Protein AF-A0A5N4AG51-F1 (afdb_monomer_lite)

Foldseek 3Di:
DKDFDPPVVVDDQFDPDQDDFDNQWTKGKDKDWQDDDDFDADPVRDTDDDDPVPIDMDIDIFTAHRMDDPVLCLRDDDPVLVVLLNVCSVCLVVCQVVQDEEEAESCRRVSNVVSNVVRHHYDYDYDPDDDDPVSD

Sequence (136 aa):
MEVSSELYSEFEYETDSKPTVDPCNVVSKFSFIYPISPTVTDSDGDLVVRRKSEEKRGIIEIEHSKRTELSLVGLQVWRGALLLADWILYIREELIKRNLKILELGSGTGLTSIVASMFSDVICTDVNKVIDTRLL

Organism: Photinus pyralis (NCBI:txid7054)

pLDDT: mean 87.76, std 12.29, range [41.19, 98.0]

InterPro domains:
  IPR019410 Lysine methyltransferase [PF10294] (72-132)
  IPR029063 S-adenosyl-L-methionine-dependent methyltransferase superfamily [G3DSA:3.40.50.150] (48-135)
  IPR029063 S-adenosyl-L-methionine-dependent methyltransferase superfamily [SSF53335] (73-129)
  IPR038899 Methyltransferase-like protein 22 [PTHR23108] (40-129)

Structure (mmCIF, N/CA/C/O backbone):
data_AF-A0A5N4AG51-F1
#
_entry.id   AF-A0A5N4AG51-F1
#
loop_
_atom_site.group_PDB
_atom_site.id
_atom_site.type_symbol
_atom_site.label_atom_id
_atom_site.label_alt_id
_atom_site.label_comp_id
_atom_site.label_asym_id
_atom_site.label_entity_id
_atom_site.label_seq_id
_atom_site.pdbx_PDB_ins_code
_atom_site.Cartn_x
_atom_site.Cartn_y
_atom_site.Cartn_z
_atom_site.occupancy
_atom_site.B_iso_or_equiv
_atom_site.auth_seq_id
_atom_site.auth_comp_id
_atom_site.auth_asym_id
_atom_site.auth_atom_id
_atom_site.pdbx_PDB_model_num
ATOM 1 N N . MET A 1 1 ? 18.495 7.866 -18.007 1.00 80.75 1 MET A N 1
ATOM 2 C CA . MET A 1 1 ? 18.847 8.597 -16.770 1.00 80.75 1 MET A CA 1
ATOM 3 C C . MET A 1 1 ? 18.234 7.798 -15.647 1.00 80.75 1 MET A C 1
ATOM 5 O O . MET A 1 1 ? 17.013 7.669 -15.617 1.00 80.75 1 MET A O 1
ATOM 9 N N . GLU A 1 2 ? 19.079 7.238 -14.788 1.00 89.75 2 GLU A N 1
ATOM 10 C CA . GLU A 1 2 ? 18.672 6.384 -13.673 1.00 89.75 2 GLU A CA 1
ATOM 11 C C . GLU A 1 2 ? 18.258 7.244 -12.468 1.00 89.75 2 GLU A C 1
ATOM 13 O O . GLU A 1 2 ? 18.886 8.262 -12.167 1.00 89.75 2 GLU A O 1
ATOM 18 N N . VAL A 1 3 ? 17.193 6.833 -11.788 1.00 90.81 3 VAL A N 1
ATOM 19 C CA . VAL A 1 3 ? 16.634 7.454 -10.586 1.00 90.81 3 VAL A CA 1
ATOM 20 C C . VAL A 1 3 ? 16.692 6.424 -9.465 1.00 90.81 3 VAL A C 1
ATOM 22 O O . VAL A 1 3 ? 16.220 5.303 -9.634 1.00 90.81 3 VAL A O 1
ATOM 25 N N . SER A 1 4 ? 17.272 6.787 -8.322 1.00 91.56 4 SER A N 1
ATOM 26 C CA . SER A 1 4 ? 17.325 5.934 -7.124 1.00 91.56 4 SER A CA 1
ATOM 27 C C . SER A 1 4 ? 16.316 6.407 -6.085 1.00 91.56 4 SER A C 1
ATOM 29 O O . SER A 1 4 ? 16.154 7.613 -5.919 1.00 91.56 4 SER A O 1
ATOM 31 N N . SER A 1 5 ? 15.703 5.471 -5.367 1.00 87.25 5 SER A N 1
ATOM 32 C CA . SER A 1 5 ? 14.738 5.766 -4.311 1.00 87.25 5 SER A CA 1
ATOM 33 C C . SER A 1 5 ? 15.409 6.464 -3.128 1.00 87.25 5 SER A C 1
ATOM 35 O O . SER A 1 5 ? 16.391 5.965 -2.575 1.00 87.25 5 SER A O 1
ATOM 37 N N . GLU A 1 6 ? 14.840 7.588 -2.700 1.00 86.38 6 GLU A N 1
ATOM 38 C CA . GLU A 1 6 ? 15.277 8.337 -1.520 1.00 86.38 6 GLU A CA 1
ATOM 39 C C . GLU A 1 6 ? 14.850 7.698 -0.187 1.00 86.38 6 GLU A C 1
ATOM 41 O O . GLU A 1 6 ? 15.353 8.075 0.867 1.00 86.38 6 GLU A O 1
ATOM 46 N N . LEU A 1 7 ? 13.939 6.718 -0.197 1.00 84.56 7 LEU A N 1
ATOM 47 C CA . LEU A 1 7 ? 13.408 6.115 1.035 1.00 84.56 7 LEU A CA 1
ATOM 48 C C . LEU A 1 7 ? 14.499 5.446 1.883 1.00 84.56 7 LEU A C 1
ATOM 50 O O . LEU A 1 7 ? 14.440 5.465 3.111 1.00 84.56 7 LEU A O 1
ATOM 54 N N . TYR A 1 8 ? 15.510 4.890 1.220 1.00 81.38 8 TYR A N 1
ATOM 55 C CA . TYR A 1 8 ? 16.552 4.078 1.846 1.00 81.38 8 TYR A CA 1
ATOM 56 C C . TYR A 1 8 ? 17.777 4.874 2.289 1.00 81.38 8 TYR A C 1
ATOM 58 O O . TYR A 1 8 ? 18.669 4.304 2.909 1.00 81.38 8 TYR A O 1
ATOM 66 N N . SER A 1 9 ? 17.857 6.177 1.989 1.00 79.31 9 SER A N 1
ATOM 67 C CA . SER A 1 9 ? 18.910 7.016 2.574 1.00 79.31 9 SER A CA 1
ATOM 68 C C . SER A 1 9 ? 18.619 7.390 4.025 1.00 79.31 9 SER A C 1
ATOM 70 O O . SER A 1 9 ? 19.537 7.767 4.747 1.00 79.31 9 SER A O 1
ATOM 72 N N . GLU A 1 10 ? 17.355 7.306 4.443 1.00 76.12 10 GLU A N 1
ATOM 73 C CA . GLU A 1 10 ? 16.893 7.784 5.750 1.00 76.12 10 GLU A CA 1
ATOM 74 C C . GLU A 1 10 ? 16.412 6.646 6.661 1.00 76.12 10 GLU A C 1
ATOM 76 O O . GLU A 1 10 ? 16.577 6.733 7.878 1.00 76.12 10 GLU A O 1
ATOM 81 N N . PHE A 1 11 ? 15.842 5.575 6.093 1.00 78.19 11 PHE A N 1
ATOM 82 C CA . PHE A 1 11 ? 15.211 4.499 6.858 1.00 78.19 11 PHE A CA 1
ATOM 83 C C . PHE A 1 11 ? 15.509 3.112 6.281 1.00 78.19 11 PHE A C 1
ATOM 85 O O . PHE A 1 11 ? 15.593 2.915 5.068 1.00 78.19 11 PHE A O 1
ATOM 92 N N . GLU A 1 12 ? 15.607 2.125 7.170 1.00 82.44 12 GLU A N 1
ATOM 93 C CA . GLU A 1 12 ? 15.731 0.714 6.810 1.00 82.44 12 GLU A CA 1
ATOM 94 C C . GLU A 1 12 ? 14.333 0.093 6.692 1.00 82.44 12 GLU A C 1
ATOM 96 O O . GLU A 1 12 ? 13.668 -0.184 7.691 1.00 82.44 12 GLU A O 1
ATOM 101 N N . TYR A 1 13 ? 13.872 -0.075 5.451 1.00 84.56 13 TYR A N 1
ATOM 102 C CA . TYR A 1 13 ? 12.593 -0.723 5.136 1.00 84.56 13 TYR A CA 1
ATOM 103 C C . TYR A 1 13 ? 12.745 -2.187 4.713 1.00 84.56 13 TYR A C 1
ATOM 105 O O . TYR A 1 13 ? 11.737 -2.870 4.548 1.00 84.56 13 TYR A O 1
ATOM 113 N N . GLU A 1 14 ? 13.974 -2.664 4.514 1.00 80.00 14 GLU A N 1
ATOM 114 C CA . GLU A 1 14 ? 14.242 -4.005 3.995 1.00 80.00 14 GLU A CA 1
ATOM 115 C C . GLU A 1 14 ? 13.773 -5.110 4.939 1.00 80.00 14 GLU A C 1
ATOM 117 O O . GLU A 1 14 ? 13.657 -4.945 6.155 1.00 80.00 14 GLU A O 1
ATOM 122 N N . THR A 1 15 ? 13.498 -6.261 4.341 1.00 86.56 15 THR A N 1
ATOM 123 C CA . THR A 1 15 ? 13.062 -7.465 5.039 1.00 86.56 15 THR A CA 1
ATOM 124 C C . THR A 1 15 ? 13.937 -8.646 4.655 1.00 86.56 15 THR A C 1
ATOM 126 O O . THR A 1 15 ? 14.632 -8.618 3.640 1.00 86.56 15 THR A O 1
ATOM 129 N N . ASP A 1 16 ? 13.839 -9.726 5.430 1.00 87.81 16 ASP A N 1
ATOM 130 C CA . ASP A 1 16 ? 14.411 -11.023 5.054 1.00 87.81 16 ASP A CA 1
ATOM 131 C C . ASP A 1 16 ? 13.618 -11.713 3.921 1.00 87.81 16 ASP A C 1
ATOM 133 O O . ASP A 1 16 ? 14.041 -12.753 3.401 1.00 87.81 16 ASP A O 1
ATOM 137 N N . SER A 1 17 ? 12.456 -11.160 3.540 1.00 91.50 17 SER A N 1
ATOM 138 C CA . SER A 1 17 ? 11.632 -11.668 2.445 1.00 91.50 17 SER A CA 1
ATOM 139 C C . SER A 1 17 ? 12.363 -11.484 1.116 1.00 91.50 17 SER A C 1
ATOM 141 O O . SER A 1 17 ? 12.903 -10.423 0.804 1.00 91.50 17 SER A O 1
ATOM 143 N N . LYS A 1 18 ? 12.376 -12.543 0.305 1.00 91.12 18 LYS A N 1
ATOM 144 C CA . LYS A 1 18 ? 13.027 -12.528 -1.008 1.00 91.12 18 LYS A CA 1
ATOM 145 C C . LYS A 1 18 ? 12.041 -12.089 -2.085 1.00 91.12 18 LYS A C 1
ATOM 147 O O . LYS A 1 18 ? 10.886 -12.515 -2.025 1.00 91.12 18 LYS A O 1
ATOM 152 N N . PRO A 1 19 ? 12.488 -11.309 -3.082 1.00 91.69 19 PRO A N 1
ATOM 153 C CA . PRO A 1 19 ? 11.649 -10.982 -4.219 1.00 91.69 19 PRO A CA 1
ATOM 154 C C . PRO A 1 19 ? 11.260 -12.252 -4.985 1.00 91.69 19 PRO A C 1
ATOM 156 O O . PRO A 1 19 ? 12.025 -13.215 -5.089 1.00 91.69 19 PRO A O 1
ATOM 159 N N . THR A 1 20 ? 10.045 -12.238 -5.506 1.00 90.62 20 THR A N 1
ATOM 160 C CA . THR A 1 20 ? 9.392 -13.325 -6.234 1.00 90.62 20 THR A CA 1
ATOM 161 C C . THR A 1 20 ? 9.107 -12.967 -7.689 1.00 90.62 20 THR A C 1
ATOM 163 O O . THR A 1 20 ? 8.992 -13.878 -8.510 1.00 90.62 20 THR A O 1
ATOM 166 N N . VAL A 1 21 ? 9.020 -11.674 -8.021 1.00 86.69 21 VAL A N 1
ATOM 167 C CA . VAL A 1 21 ? 8.717 -11.182 -9.371 1.00 86.69 21 VAL A CA 1
ATOM 168 C C . VAL A 1 21 ? 9.995 -10.863 -10.140 1.00 86.69 21 VAL A C 1
ATOM 170 O O . VAL A 1 21 ? 10.171 -11.361 -11.251 1.00 86.69 21 VAL A O 1
ATOM 173 N N . ASP A 1 22 ? 10.916 -10.099 -9.551 1.00 87.25 22 ASP A N 1
ATOM 174 C CA . ASP A 1 22 ? 12.221 -9.794 -10.151 1.00 87.25 22 ASP A CA 1
ATOM 175 C C . ASP A 1 22 ? 13.341 -9.974 -9.112 1.00 87.25 22 ASP A C 1
ATOM 177 O O . ASP A 1 22 ? 13.329 -9.300 -8.085 1.00 87.25 22 ASP A O 1
ATOM 181 N N . PRO A 1 23 ? 14.354 -10.827 -9.353 1.00 89.38 23 PRO A N 1
ATOM 182 C CA . PRO A 1 23 ? 15.493 -10.988 -8.446 1.00 89.38 23 PRO A CA 1
ATOM 183 C C . PRO A 1 23 ? 16.259 -9.694 -8.116 1.00 89.38 23 PRO A C 1
ATOM 185 O O . PRO A 1 23 ? 16.993 -9.671 -7.130 1.00 89.38 23 PRO A O 1
ATOM 188 N N . CYS A 1 24 ? 16.129 -8.646 -8.934 1.00 88.94 24 CYS A N 1
ATOM 189 C CA . CYS A 1 24 ? 16.723 -7.327 -8.702 1.00 88.94 24 CYS A CA 1
ATOM 190 C C . CYS A 1 24 ? 15.865 -6.422 -7.803 1.00 88.94 24 CYS A C 1
ATOM 192 O O . CYS A 1 24 ? 16.335 -5.358 -7.386 1.00 88.94 24 CYS A O 1
ATOM 194 N N . ASN A 1 25 ? 14.617 -6.806 -7.525 1.00 91.56 25 ASN A N 1
ATOM 195 C CA . ASN A 1 25 ? 13.751 -6.084 -6.605 1.00 91.56 25 ASN A CA 1
ATOM 196 C C . ASN A 1 25 ? 14.184 -6.284 -5.153 1.00 91.56 25 ASN A C 1
ATOM 198 O O . ASN A 1 25 ? 14.980 -7.152 -4.795 1.00 91.56 25 ASN A O 1
ATOM 202 N N . VAL A 1 26 ? 13.583 -5.472 -4.294 1.00 92.19 26 VAL A N 1
ATOM 203 C CA . VAL A 1 26 ? 13.613 -5.632 -2.846 1.00 92.19 26 VAL A CA 1
ATOM 204 C C . VAL A 1 26 ? 12.198 -5.784 -2.321 1.00 92.19 26 VAL A C 1
ATOM 206 O O . VAL A 1 26 ? 11.259 -5.269 -2.925 1.00 92.19 26 VAL A O 1
ATOM 209 N N . VAL A 1 27 ? 12.051 -6.448 -1.178 1.00 94.19 27 VAL A N 1
ATOM 210 C CA . VAL A 1 27 ? 10.788 -6.480 -0.437 1.00 94.19 27 VAL A CA 1
ATOM 211 C C . VAL A 1 27 ? 10.910 -5.563 0.767 1.00 94.19 27 VAL A C 1
ATOM 213 O O . VAL A 1 27 ? 11.744 -5.790 1.649 1.00 94.19 27 VAL A O 1
ATOM 216 N N . SER A 1 28 ? 10.065 -4.537 0.795 1.00 94.19 28 SER A N 1
ATOM 217 C CA . SER A 1 28 ? 10.060 -3.526 1.846 1.00 94.19 28 SER A CA 1
ATOM 218 C C . SER A 1 28 ? 8.818 -3.565 2.706 1.00 94.19 28 SER A C 1
ATOM 220 O O . SER A 1 28 ? 7.709 -3.743 2.208 1.00 94.19 28 SER A O 1
ATOM 222 N N . LYS A 1 29 ? 9.023 -3.359 4.007 1.00 94.69 29 LYS A N 1
ATOM 223 C CA . LYS A 1 29 ? 8.016 -3.447 5.059 1.00 94.69 29 LYS A CA 1
ATOM 224 C C . LYS A 1 29 ? 7.606 -2.074 5.564 1.00 94.69 29 LYS A C 1
ATOM 226 O O . LYS A 1 29 ? 8.334 -1.402 6.293 1.00 94.69 29 LYS A O 1
ATOM 231 N N . PHE A 1 30 ? 6.367 -1.708 5.273 1.00 94.44 30 PHE A N 1
ATOM 232 C CA . PHE A 1 30 ? 5.736 -0.476 5.723 1.00 94.44 30 PHE A CA 1
ATOM 233 C C . PHE A 1 30 ? 4.820 -0.773 6.908 1.00 94.44 30 PHE A C 1
ATOM 235 O O . PHE A 1 30 ? 3.736 -1.342 6.768 1.00 94.44 30 PHE A O 1
ATOM 242 N N . SER A 1 31 ? 5.282 -0.416 8.105 1.00 94.25 31 SER A N 1
ATOM 243 C CA . SER A 1 31 ? 4.499 -0.555 9.337 1.00 94.25 31 SER A CA 1
ATOM 244 C C . SER A 1 31 ? 3.690 0.712 9.595 1.00 94.25 31 SER A C 1
ATOM 246 O O . SER A 1 31 ? 4.222 1.813 9.480 1.00 94.25 31 SER A O 1
ATOM 248 N N . PHE A 1 32 ? 2.432 0.563 9.999 1.00 93.94 32 PHE A N 1
ATOM 249 C CA . PHE A 1 32 ? 1.547 1.686 10.305 1.00 93.94 32 PHE A CA 1
ATOM 250 C C . PHE A 1 32 ? 0.682 1.412 11.537 1.00 93.94 32 PHE A C 1
ATOM 252 O O . PHE A 1 32 ? 0.523 0.275 11.992 1.00 93.94 32 PHE A O 1
ATOM 259 N N . ILE A 1 33 ? 0.118 2.484 12.086 1.00 92.12 33 ILE A N 1
ATOM 260 C CA . ILE A 1 33 ? -0.831 2.451 13.198 1.00 92.12 33 ILE A CA 1
ATOM 261 C C . ILE A 1 33 ? -2.155 2.977 12.660 1.00 92.12 33 ILE A C 1
ATOM 263 O O . ILE A 1 33 ? -2.182 3.997 11.980 1.00 92.12 33 ILE A O 1
ATOM 267 N N . TYR A 1 34 ? -3.258 2.291 12.950 1.00 90.25 34 TYR A N 1
ATOM 268 C CA . TYR A 1 34 ? -4.570 2.787 12.541 1.00 90.25 34 TYR A CA 1
ATOM 269 C C . TYR A 1 34 ? -4.897 4.070 13.324 1.00 90.25 34 TYR A C 1
ATOM 271 O O . TYR A 1 34 ? -4.864 4.035 14.559 1.00 90.25 34 TYR A O 1
ATOM 279 N N . PRO A 1 35 ? -5.258 5.179 12.648 1.00 85.69 35 PRO A N 1
ATOM 280 C CA . PRO A 1 35 ? -5.602 6.431 13.313 1.00 85.69 35 PRO A CA 1
ATOM 281 C C . PRO A 1 35 ? -6.743 6.250 14.310 1.00 85.69 35 PRO A C 1
ATOM 283 O O . PRO A 1 35 ? -7.692 5.505 14.061 1.00 85.69 35 PRO A O 1
ATOM 286 N N . ILE A 1 36 ? -6.670 6.930 15.445 1.00 75.00 36 ILE A N 1
ATOM 287 C CA . ILE A 1 36 ? -7.627 6.748 16.537 1.00 75.00 36 ILE A CA 1
ATOM 288 C C . ILE A 1 36 ? -8.998 7.310 16.107 1.00 75.00 36 ILE A C 1
ATOM 290 O O . ILE A 1 36 ? -9.084 8.380 15.510 1.00 75.00 36 ILE A O 1
ATOM 294 N N . SER A 1 37 ? -10.075 6.568 16.384 1.00 67.31 37 SER A N 1
ATOM 295 C CA . SER A 1 37 ? -11.470 7.043 16.313 1.00 67.31 37 SER A CA 1
ATOM 296 C C . SER A 1 37 ? -11.670 8.313 17.171 1.00 67.31 37 SER A C 1
ATOM 298 O O . SER A 1 37 ? -10.852 8.544 18.061 1.00 67.31 37 SER A O 1
ATOM 300 N N . PRO A 1 38 ? -12.711 9.144 16.938 1.00 67.69 38 PRO A N 1
ATOM 301 C CA . PRO A 1 38 ? -12.788 10.491 17.510 1.00 67.69 38 PRO A CA 1
ATOM 302 C C . PRO A 1 38 ? -12.627 10.519 19.032 1.00 67.69 38 PRO A C 1
ATOM 304 O O . PRO A 1 38 ? -13.011 9.582 19.734 1.00 67.69 38 PRO A O 1
ATOM 307 N N . THR A 1 39 ? -12.040 11.617 19.507 1.00 68.12 39 THR A N 1
ATOM 308 C CA . THR A 1 39 ? -11.678 11.878 20.899 1.00 68.12 39 THR A CA 1
ATOM 309 C C . THR A 1 39 ? -12.876 11.666 21.818 1.00 68.12 39 THR A C 1
ATOM 311 O O . THR A 1 39 ? -13.890 12.352 21.702 1.00 68.12 39 THR A O 1
ATOM 314 N N . VAL A 1 40 ? -12.756 10.693 22.719 1.00 79.38 40 VAL A N 1
ATOM 315 C CA . VAL A 1 40 ? -13.747 10.432 23.765 1.00 79.38 40 VAL A CA 1
ATOM 316 C C . VAL A 1 40 ? -13.328 11.223 24.994 1.00 79.38 40 VAL A C 1
ATOM 318 O O . VAL A 1 40 ? -12.159 11.183 25.380 1.00 79.38 40 VAL A O 1
ATOM 321 N N . THR A 1 41 ? -14.271 11.942 25.590 1.00 87.69 41 THR A N 1
ATOM 322 C CA . THR A 1 41 ? -14.092 12.566 26.901 1.00 87.69 41 THR A CA 1
ATOM 323 C C . THR A 1 41 ? -14.680 11.671 27.980 1.00 87.69 41 THR A C 1
ATOM 325 O O . THR A 1 41 ? -15.664 10.968 27.729 1.00 87.69 41 THR A O 1
ATOM 328 N N . ASP A 1 42 ? -14.091 11.677 29.170 1.00 87.44 42 ASP A N 1
ATOM 329 C CA . ASP A 1 42 ? -14.711 11.046 30.333 1.00 87.44 42 ASP A CA 1
ATOM 330 C C . ASP A 1 42 ? -15.833 11.923 30.923 1.00 87.44 42 ASP A C 1
ATOM 332 O O . ASP A 1 42 ? -16.269 12.906 30.313 1.00 87.44 42 ASP A O 1
ATOM 336 N N . SER A 1 43 ? -16.358 11.530 32.088 1.00 92.50 43 SER A N 1
ATOM 337 C CA . SER A 1 43 ? -17.431 12.256 32.778 1.00 92.50 43 SER A CA 1
ATOM 338 C C . SER A 1 43 ? -17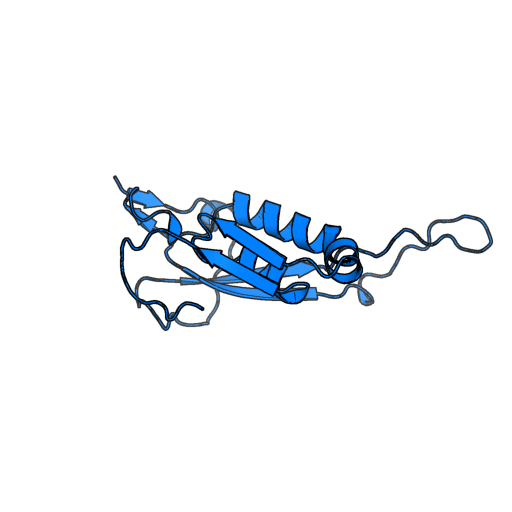.041 13.668 33.201 1.00 92.50 43 SER A C 1
ATOM 340 O O . SER A 1 43 ? -17.926 14.508 33.358 1.00 92.50 43 SER A O 1
ATOM 342 N N . ASP A 1 44 ? -15.746 13.920 33.369 1.00 91.94 44 ASP A N 1
ATOM 343 C CA . ASP A 1 44 ? -15.215 15.175 33.889 1.00 91.94 44 ASP A CA 1
ATOM 344 C C . ASP A 1 44 ? -14.750 16.093 32.742 1.00 91.94 44 ASP A C 1
ATOM 346 O O . ASP A 1 44 ? -14.364 17.240 32.962 1.00 91.94 44 ASP A O 1
ATOM 350 N N . GLY A 1 45 ? -14.886 15.622 31.495 1.00 87.75 45 GLY A N 1
ATOM 351 C CA . GLY A 1 45 ? -14.550 16.361 30.282 1.00 87.75 45 GLY A CA 1
ATOM 352 C C . GLY A 1 45 ? -13.090 16.216 29.861 1.00 87.75 45 GLY A C 1
ATOM 353 O O . GLY A 1 45 ? -12.687 16.842 28.877 1.00 87.75 45 GLY A O 1
ATOM 354 N N . ASP A 1 46 ? -12.312 15.382 30.551 1.00 89.06 46 ASP A N 1
ATOM 355 C CA . ASP A 1 46 ? -10.920 15.132 30.209 1.00 89.06 46 ASP A CA 1
ATOM 356 C C . ASP A 1 46 ? -10.823 14.203 28.999 1.00 89.06 46 ASP A C 1
ATOM 358 O O . ASP A 1 46 ? -11.637 13.297 28.791 1.00 89.06 46 ASP A O 1
ATOM 362 N N . LEU A 1 47 ? -9.804 14.425 28.166 1.00 84.56 47 LEU A N 1
ATOM 363 C CA . LEU A 1 47 ? -9.541 13.555 27.025 1.00 84.56 47 LEU A CA 1
ATOM 364 C C . LEU A 1 47 ? -9.098 12.177 27.520 1.00 84.56 47 LEU A C 1
ATOM 366 O O . LEU A 1 47 ? -8.048 12.038 28.150 1.00 84.56 47 LEU A O 1
ATOM 370 N N . VAL A 1 48 ? -9.844 11.136 27.149 1.00 84.31 48 VAL A N 1
ATOM 371 C CA . VAL A 1 48 ? -9.458 9.753 27.433 1.00 84.31 48 VAL A CA 1
ATOM 372 C C . VAL A 1 48 ? -8.279 9.378 26.536 1.00 84.31 48 VAL A C 1
ATOM 374 O O . VAL A 1 48 ? -8.438 9.031 25.362 1.00 84.31 48 VAL A O 1
ATOM 377 N N . VAL A 1 49 ? -7.069 9.446 27.093 1.00 81.62 49 VAL A N 1
ATOM 378 C CA . VAL A 1 49 ? -5.843 9.044 26.398 1.00 81.62 49 VAL A CA 1
ATOM 379 C C . VAL A 1 49 ? -5.765 7.520 26.351 1.00 81.62 49 VAL A C 1
ATOM 381 O O . VAL A 1 49 ? -5.607 6.856 27.378 1.00 81.62 49 VAL A O 1
ATOM 384 N N . ARG A 1 50 ? -5.848 6.951 25.145 1.00 70.38 50 ARG A N 1
ATOM 385 C CA . ARG A 1 50 ? -5.639 5.513 24.941 1.00 70.38 50 ARG A CA 1
ATOM 386 C C . ARG A 1 50 ? -4.193 5.118 25.193 1.00 70.38 50 ARG A C 1
ATOM 388 O O . ARG A 1 50 ? -3.256 5.844 24.862 1.00 70.38 50 ARG A O 1
ATOM 395 N N . ARG A 1 51 ? -4.010 3.932 25.768 1.00 78.44 51 ARG A N 1
ATOM 396 C CA . ARG A 1 51 ? -2.676 3.396 26.062 1.00 78.44 51 ARG A CA 1
ATOM 397 C C . ARG A 1 51 ? -2.076 2.782 24.802 1.00 78.44 51 ARG A C 1
ATOM 399 O O . ARG A 1 51 ? -2.787 2.204 23.989 1.00 78.44 51 ARG A O 1
ATOM 406 N N . LYS A 1 52 ? -0.745 2.803 24.687 1.00 75.44 52 LYS A N 1
ATOM 407 C CA . LYS A 1 52 ? -0.000 2.202 23.561 1.00 75.44 52 LYS A CA 1
ATOM 408 C C . LYS A 1 52 ? -0.358 0.728 23.303 1.00 75.44 52 LYS A C 1
ATOM 410 O O . LYS A 1 52 ? -0.296 0.262 22.174 1.00 75.44 52 LYS A O 1
ATOM 415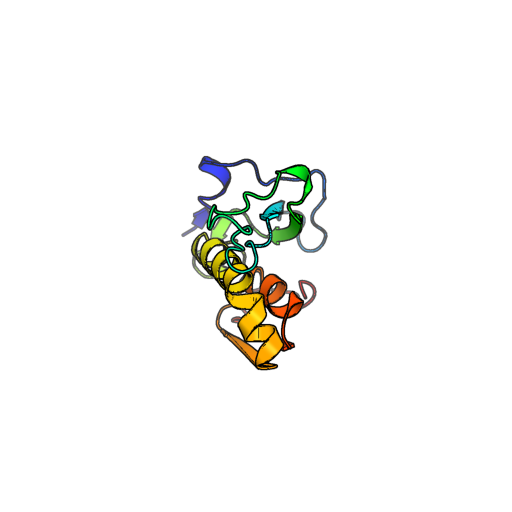 N N . SER A 1 53 ? -0.758 -0.005 24.344 1.00 77.50 53 SER A N 1
ATOM 416 C CA . SER A 1 53 ? -1.229 -1.395 24.249 1.00 77.50 53 SER A CA 1
ATOM 417 C C . SER A 1 53 ? -2.532 -1.568 23.460 1.00 77.50 53 SER A C 1
ATOM 419 O O . SER A 1 53 ? -2.859 -2.683 23.074 1.00 77.50 53 SER A O 1
ATOM 421 N N . GLU A 1 54 ? -3.286 -0.492 23.244 1.00 76.81 54 GLU A N 1
ATOM 422 C CA . GLU A 1 54 ? -4.576 -0.479 22.544 1.00 76.81 54 GLU A CA 1
ATOM 423 C C . GLU A 1 54 ? -4.432 -0.027 21.077 1.00 76.81 54 GLU A C 1
ATOM 425 O O . GLU A 1 54 ? -5.419 0.024 20.341 1.00 76.81 54 GLU A O 1
ATOM 430 N N . GLU A 1 55 ? -3.212 0.302 20.633 1.00 85.00 55 GLU A N 1
ATOM 431 C CA . GLU A 1 55 ? -2.921 0.654 19.243 1.00 85.00 55 GLU A CA 1
ATOM 432 C C . GLU A 1 55 ? -3.067 -0.567 18.334 1.00 85.00 55 GLU A C 1
ATOM 434 O O . GLU A 1 55 ? -2.313 -1.540 18.433 1.00 85.00 55 GLU A O 1
ATOM 439 N N . LYS A 1 56 ? -3.986 -0.490 17.369 1.00 88.88 56 LYS A N 1
ATOM 440 C CA . LYS A 1 56 ? -4.019 -1.457 16.275 1.00 88.88 56 LYS A CA 1
ATOM 441 C C . LYS A 1 56 ? -2.897 -1.122 15.293 1.00 88.88 56 LYS A C 1
ATOM 443 O O . LYS A 1 56 ? -2.827 -0.001 14.790 1.00 88.88 56 LYS A O 1
ATOM 448 N N . ARG A 1 57 ? -2.040 -2.101 15.008 1.00 92.31 57 ARG A N 1
ATOM 449 C CA . ARG A 1 57 ? -0.919 -1.985 14.065 1.00 92.31 57 ARG A CA 1
ATOM 450 C C . ARG A 1 57 ? -1.189 -2.801 12.810 1.00 92.31 57 ARG A C 1
ATOM 452 O O . ARG A 1 57 ? -1.878 -3.818 12.868 1.00 92.31 57 ARG A O 1
ATOM 459 N N . GLY A 1 58 ? -0.657 -2.337 11.691 1.00 93.69 58 GLY A N 1
ATOM 460 C CA . GLY A 1 58 ? -0.681 -3.028 10.411 1.00 93.69 58 GLY A CA 1
ATOM 461 C C . GLY A 1 58 ? 0.699 -3.030 9.770 1.00 93.69 58 GLY A C 1
ATOM 462 O O . GLY A 1 58 ? 1.562 -2.220 10.116 1.00 93.69 58 GLY A O 1
ATOM 463 N N . ILE A 1 59 ? 0.907 -3.982 8.868 1.00 95.19 59 ILE A N 1
ATOM 464 C CA . ILE A 1 59 ? 2.126 -4.126 8.080 1.00 95.19 59 ILE A CA 1
ATOM 465 C C . ILE A 1 59 ? 1.703 -4.391 6.639 1.00 95.19 59 ILE A C 1
ATOM 467 O O . ILE A 1 59 ? 0.831 -5.228 6.407 1.00 95.19 59 ILE A O 1
ATOM 471 N N . ILE A 1 60 ? 2.334 -3.694 5.701 1.00 95.56 60 ILE A N 1
ATOM 472 C CA . ILE A 1 60 ? 2.267 -3.984 4.271 1.00 95.56 60 ILE A CA 1
ATOM 473 C C . ILE A 1 60 ? 3.686 -4.269 3.788 1.00 95.56 60 ILE A C 1
ATOM 475 O O . ILE A 1 60 ? 4.596 -3.484 4.051 1.00 95.56 60 ILE A O 1
ATOM 479 N N . GLU A 1 61 ? 3.866 -5.390 3.096 1.00 95.25 61 GLU A N 1
ATOM 480 C CA . GLU A 1 61 ? 5.107 -5.718 2.397 1.00 95.25 61 GLU A CA 1
ATOM 481 C C . GLU A 1 61 ? 4.897 -5.538 0.896 1.00 95.25 61 GLU A C 1
ATOM 483 O O . GLU A 1 61 ? 3.891 -5.993 0.354 1.00 95.25 61 GLU A O 1
ATOM 488 N N . ILE A 1 62 ? 5.824 -4.844 0.237 1.00 94.50 62 ILE A N 1
ATOM 489 C CA . ILE A 1 62 ? 5.776 -4.596 -1.206 1.00 94.50 62 ILE A CA 1
ATOM 490 C C . ILE A 1 62 ? 7.114 -4.965 -1.811 1.00 94.50 62 ILE A C 1
ATOM 492 O O . ILE A 1 62 ? 8.159 -4.467 -1.388 1.00 94.50 62 ILE A O 1
ATOM 496 N N . GLU A 1 63 ? 7.055 -5.804 -2.836 1.00 94.00 63 GLU A N 1
ATOM 497 C CA . GLU A 1 63 ? 8.171 -6.021 -3.737 1.00 94.00 63 GLU A CA 1
ATOM 498 C C . GLU A 1 63 ? 8.246 -4.874 -4.750 1.00 94.00 63 GLU A C 1
ATOM 500 O O . GLU A 1 63 ? 7.269 -4.581 -5.439 1.00 94.00 63 GLU A O 1
ATOM 505 N N . HIS A 1 64 ? 9.392 -4.204 -4.836 1.00 92.62 64 HIS A N 1
ATOM 506 C CA . HIS A 1 64 ? 9.579 -3.091 -5.759 1.00 92.62 64 HIS A CA 1
ATOM 507 C C . HIS A 1 64 ? 11.051 -2.863 -6.111 1.00 92.62 64 HIS A C 1
ATOM 509 O O . HIS A 1 64 ? 11.959 -3.394 -5.469 1.00 92.62 64 HIS A O 1
ATOM 515 N N . SER A 1 65 ? 11.301 -2.017 -7.107 1.00 92.38 65 SER A N 1
ATOM 516 C CA . SER A 1 65 ? 12.658 -1.625 -7.471 1.00 92.38 65 SER A CA 1
ATOM 517 C C . SER A 1 65 ? 13.153 -0.453 -6.617 1.00 92.38 65 SER A C 1
ATOM 519 O O . SER A 1 65 ? 12.408 0.481 -6.304 1.00 92.38 65 SER A O 1
ATOM 521 N N . LYS A 1 66 ? 14.441 -0.480 -6.254 1.00 91.12 66 LYS A N 1
ATOM 522 C CA . LYS A 1 66 ? 15.142 0.644 -5.608 1.00 91.12 66 LYS A CA 1
ATOM 523 C C . LYS A 1 66 ? 15.695 1.660 -6.597 1.00 91.12 66 LYS A C 1
ATOM 525 O O . LYS A 1 66 ? 16.013 2.779 -6.198 1.00 91.12 66 LYS A O 1
ATOM 530 N N . ARG A 1 67 ? 15.903 1.260 -7.851 1.00 90.19 67 ARG A N 1
ATOM 531 C CA . ARG A 1 67 ? 16.546 2.084 -8.876 1.00 90.19 67 ARG A CA 1
ATOM 532 C C . ARG A 1 67 ? 15.958 1.754 -10.231 1.00 90.19 67 ARG A C 1
ATOM 534 O O . ARG A 1 67 ? 15.897 0.591 -10.622 1.00 90.19 67 ARG A O 1
ATOM 541 N N . THR A 1 68 ? 15.516 2.769 -10.952 1.00 89.56 68 THR A N 1
ATOM 542 C CA . THR A 1 68 ? 14.876 2.574 -12.252 1.00 89.56 68 THR A CA 1
ATOM 543 C C . THR A 1 68 ? 15.316 3.644 -13.232 1.00 89.56 68 THR A C 1
ATOM 545 O O . THR A 1 68 ? 15.739 4.731 -12.846 1.00 89.56 68 THR A O 1
ATOM 548 N N . GLU A 1 69 ? 15.195 3.365 -14.526 1.00 90.38 69 GLU A N 1
ATOM 549 C CA . GLU A 1 69 ? 15.205 4.439 -15.515 1.00 90.38 69 GLU A CA 1
ATOM 550 C C . GLU A 1 69 ? 14.008 5.370 -15.292 1.00 90.38 69 GLU A C 1
ATOM 552 O O . GLU A 1 69 ? 12.945 4.939 -14.842 1.00 90.38 69 GLU A O 1
ATOM 557 N N . LEU A 1 70 ? 14.147 6.643 -15.672 1.00 87.69 70 LEU A N 1
ATOM 558 C CA . LEU A 1 70 ? 13.094 7.653 -15.503 1.00 87.69 70 LEU A CA 1
ATOM 559 C C . LEU A 1 70 ? 11.730 7.228 -16.089 1.00 87.69 70 LEU A C 1
ATOM 561 O O . LEU A 1 70 ? 10.684 7.618 -15.582 1.00 87.69 70 LEU A O 1
ATOM 565 N N . SER A 1 71 ? 11.715 6.413 -17.145 1.00 87.31 71 SER A N 1
ATOM 566 C CA . SER A 1 71 ? 10.487 5.887 -17.758 1.00 87.31 71 SER A CA 1
ATOM 567 C C . SER A 1 71 ? 9.778 4.800 -16.937 1.00 87.31 71 SER A C 1
ATOM 569 O O . SER A 1 71 ? 8.638 4.470 -17.263 1.00 87.31 71 SER A O 1
ATOM 571 N N . LEU A 1 72 ? 10.435 4.256 -15.907 1.00 89.12 72 LEU A N 1
ATOM 572 C CA . LEU A 1 72 ? 10.010 3.120 -15.079 1.00 89.12 72 LEU A CA 1
ATOM 573 C C . LEU A 1 72 ? 9.941 3.480 -13.589 1.00 89.12 72 LEU A C 1
ATOM 575 O O . LEU A 1 72 ? 9.986 2.617 -12.717 1.00 89.12 72 LEU A O 1
ATOM 579 N N . VAL A 1 73 ? 9.840 4.767 -13.268 1.00 90.19 73 VAL A N 1
ATOM 580 C CA . VAL A 1 73 ? 9.716 5.262 -11.888 1.00 90.19 73 VAL A CA 1
ATOM 581 C C . VAL A 1 73 ? 8.491 4.742 -11.137 1.00 90.19 73 VAL A C 1
ATOM 583 O O . VAL A 1 73 ? 8.505 4.736 -9.910 1.00 90.19 73 VAL A O 1
ATOM 586 N N . GLY A 1 74 ? 7.467 4.256 -11.844 1.00 89.62 74 GLY A N 1
ATOM 587 C CA . GLY A 1 74 ? 6.304 3.604 -11.234 1.00 89.62 74 GLY A CA 1
ATOM 588 C C . GLY A 1 74 ? 6.647 2.316 -10.475 1.00 89.62 74 GLY A C 1
ATOM 589 O O . GLY A 1 74 ? 5.905 1.929 -9.582 1.00 89.62 74 GLY A O 1
ATOM 590 N N . LEU A 1 75 ? 7.797 1.691 -10.758 1.00 91.81 75 LEU A N 1
ATOM 591 C CA . LEU A 1 75 ? 8.268 0.502 -10.038 1.00 91.81 75 LEU A CA 1
ATOM 592 C C . LEU A 1 75 ? 8.945 0.835 -8.697 1.00 91.81 75 LEU A C 1
ATOM 594 O O . LEU A 1 75 ? 9.416 -0.074 -8.022 1.00 91.81 75 LEU A O 1
ATOM 598 N N . GLN A 1 76 ? 9.039 2.114 -8.317 1.00 93.19 76 GLN A N 1
ATOM 599 C CA . GLN A 1 76 ? 9.549 2.546 -7.014 1.00 93.19 76 GLN A CA 1
ATOM 600 C C . GLN A 1 76 ? 8.388 2.969 -6.107 1.00 93.19 76 GLN A C 1
ATOM 602 O O . GLN A 1 76 ? 7.390 3.519 -6.573 1.00 93.19 76 GLN A O 1
ATOM 607 N N . VAL A 1 77 ? 8.520 2.758 -4.796 1.00 94.06 77 VAL A N 1
ATOM 608 C CA . VAL A 1 77 ? 7.603 3.370 -3.823 1.00 94.06 77 VAL A CA 1
ATOM 609 C C . VAL A 1 77 ? 7.991 4.837 -3.640 1.00 94.06 77 VAL A C 1
ATOM 611 O O . VAL A 1 77 ? 9.138 5.150 -3.327 1.00 94.06 77 VAL A O 1
ATOM 614 N N . TRP A 1 78 ? 7.020 5.732 -3.815 1.00 94.31 78 TRP A N 1
ATOM 615 C CA . TRP A 1 78 ? 7.202 7.176 -3.677 1.00 94.31 78 TRP A CA 1
ATOM 616 C C . TRP A 1 78 ? 6.728 7.673 -2.313 1.00 94.31 78 TRP A C 1
ATOM 618 O O . TRP A 1 78 ? 5.705 7.223 -1.797 1.00 94.31 78 TRP A O 1
ATOM 628 N N . ARG A 1 79 ? 7.394 8.693 -1.758 1.00 94.31 79 ARG A N 1
ATOM 629 C CA . ARG A 1 79 ? 6.956 9.348 -0.506 1.00 94.31 79 ARG A CA 1
ATOM 630 C C . ARG A 1 79 ? 5.524 9.880 -0.577 1.00 94.31 79 ARG A C 1
ATOM 632 O O . ARG A 1 79 ? 4.805 9.841 0.417 1.00 94.31 79 ARG A O 1
ATOM 639 N N . GLY A 1 80 ? 5.095 10.333 -1.755 1.00 95.62 80 GLY A N 1
ATOM 640 C CA . GLY A 1 80 ? 3.709 10.740 -1.994 1.00 95.62 80 GLY A CA 1
ATOM 641 C C . GLY A 1 80 ? 2.706 9.604 -1.769 1.00 95.62 80 GLY A C 1
ATOM 642 O O . GLY A 1 80 ? 1.639 9.847 -1.212 1.00 95.62 80 GLY A O 1
ATOM 643 N N . ALA A 1 81 ? 3.069 8.363 -2.111 1.00 96.31 81 ALA A N 1
ATOM 644 C CA . ALA A 1 81 ? 2.237 7.193 -1.845 1.00 96.31 81 ALA A CA 1
ATOM 645 C C . ALA A 1 81 ? 2.146 6.900 -0.338 1.00 96.31 81 ALA A C 1
ATOM 647 O O . ALA A 1 81 ? 1.062 6.609 0.155 1.00 96.31 81 ALA A O 1
ATOM 648 N N . LEU A 1 82 ? 3.244 7.057 0.414 1.00 95.75 82 LEU A N 1
ATOM 649 C CA . LEU A 1 82 ? 3.226 6.922 1.880 1.00 95.75 82 LEU A CA 1
ATOM 650 C C . LEU A 1 82 ? 2.296 7.958 2.531 1.00 95.75 82 LEU A C 1
ATOM 652 O O . LEU A 1 82 ? 1.495 7.612 3.395 1.00 95.75 82 LEU A O 1
ATOM 656 N N . LEU A 1 83 ? 2.363 9.215 2.084 1.00 96.81 83 LEU A N 1
ATOM 657 C CA . LEU A 1 83 ? 1.491 10.281 2.580 1.00 96.81 83 LEU A CA 1
ATOM 658 C C . LEU A 1 83 ? 0.014 10.014 2.256 1.00 96.81 83 LEU A C 1
ATOM 660 O O . LEU A 1 83 ? -0.850 10.176 3.116 1.00 96.81 83 LEU A O 1
ATOM 664 N N . LEU A 1 84 ? -0.284 9.602 1.021 1.00 97.81 84 LEU A N 1
ATOM 665 C CA . LEU A 1 84 ? -1.653 9.297 0.612 1.00 97.81 84 LEU A CA 1
ATOM 666 C C . LEU A 1 84 ? -2.201 8.063 1.345 1.00 97.81 84 LEU A C 1
ATOM 668 O O . LEU A 1 84 ? -3.364 8.066 1.736 1.00 97.81 84 LEU A O 1
ATOM 672 N N . ALA A 1 85 ? -1.377 7.043 1.588 1.00 97.69 85 ALA A N 1
ATOM 673 C CA . ALA A 1 85 ? -1.746 5.879 2.388 1.00 97.69 85 ALA A CA 1
ATOM 674 C C . ALA A 1 85 ? -2.130 6.268 3.825 1.00 97.69 85 ALA A C 1
ATOM 676 O O . ALA A 1 85 ? -3.168 5.831 4.325 1.00 97.69 85 ALA A O 1
ATOM 677 N N . ASP A 1 86 ? -1.337 7.126 4.472 1.00 96.44 86 ASP A N 1
ATOM 678 C CA . ASP A 1 86 ? -1.628 7.610 5.827 1.00 96.44 86 ASP A CA 1
ATOM 679 C C . ASP A 1 86 ? -2.937 8.414 5.876 1.00 96.44 86 ASP A C 1
ATOM 681 O O . ASP A 1 86 ? -3.783 8.217 6.752 1.00 96.44 86 ASP A O 1
ATOM 685 N N . TRP A 1 87 ? -3.172 9.245 4.857 1.00 96.50 87 TRP A N 1
ATOM 686 C CA . TRP A 1 87 ? -4.445 9.934 4.684 1.00 96.50 87 TRP A CA 1
ATOM 687 C C . TRP A 1 87 ? -5.594 8.916 4.515 1.00 96.50 87 TRP A C 1
ATOM 689 O O . TRP A 1 87 ? -6.541 8.921 5.294 1.00 96.50 87 TRP A O 1
ATOM 699 N N . ILE A 1 88 ? -5.513 7.944 3.609 1.00 97.19 88 ILE A N 1
ATOM 700 C CA . ILE A 1 88 ? -6.577 6.931 3.451 1.00 97.19 88 ILE A CA 1
ATOM 701 C C . ILE A 1 88 ? -6.916 6.238 4.787 1.00 97.19 88 ILE A C 1
ATOM 703 O O . ILE A 1 88 ? -8.093 6.091 5.131 1.00 97.19 88 ILE A O 1
ATOM 707 N N . LEU A 1 89 ? -5.905 5.880 5.586 1.00 95.81 89 LEU A N 1
ATOM 708 C CA . LEU A 1 89 ? -6.099 5.314 6.925 1.00 95.81 89 LEU A CA 1
ATOM 709 C C . LEU A 1 89 ? -6.848 6.264 7.871 1.00 95.81 89 LEU A C 1
ATOM 711 O O . LEU A 1 89 ? -7.629 5.803 8.714 1.00 95.81 89 LEU A O 1
ATOM 715 N N . TYR A 1 90 ? -6.628 7.572 7.747 1.00 93.88 90 TYR A N 1
ATOM 716 C CA . TYR A 1 90 ? -7.308 8.604 8.526 1.00 93.88 90 TYR A CA 1
ATOM 717 C C . TYR A 1 90 ? -8.776 8.788 8.100 1.00 93.88 90 TYR A C 1
ATOM 719 O O . TYR A 1 90 ? -9.634 8.866 8.981 1.00 93.88 90 TYR A O 1
ATOM 727 N N . ILE A 1 91 ? -9.116 8.728 6.800 1.00 94.00 91 ILE A N 1
ATOM 728 C CA . ILE A 1 91 ? -10.528 8.765 6.339 1.00 94.00 91 ILE A CA 1
ATOM 729 C C . ILE A 1 91 ? -11.280 7.449 6.385 1.00 94.00 91 ILE A C 1
ATOM 731 O O . ILE A 1 91 ? -12.480 7.460 6.118 1.00 94.00 91 ILE A O 1
ATOM 735 N N . ARG A 1 92 ? -10.643 6.317 6.677 1.00 93.56 92 ARG A N 1
ATOM 736 C CA . ARG A 1 92 ? -11.250 4.983 6.509 1.00 93.56 92 ARG A CA 1
ATOM 737 C C . ARG A 1 92 ? -12.712 4.859 6.976 1.00 93.56 92 ARG A C 1
ATOM 739 O O . ARG A 1 92 ? -13.505 4.202 6.319 1.00 93.56 92 ARG A O 1
ATOM 746 N N . GLU A 1 93 ? -13.097 5.522 8.070 1.00 92.19 93 GLU A N 1
ATOM 747 C CA . GLU A 1 93 ? -14.469 5.503 8.592 1.00 92.19 93 GLU A CA 1
ATOM 748 C C . GLU A 1 93 ? -15.469 6.154 7.627 1.00 92.19 93 GLU A C 1
ATOM 750 O O . GLU A 1 93 ? -16.587 5.673 7.472 1.00 92.19 93 GLU A O 1
ATOM 755 N N . GLU A 1 94 ? -15.088 7.247 6.967 1.00 92.81 94 GLU A N 1
ATOM 756 C CA . GLU A 1 94 ? -15.885 7.891 5.922 1.00 92.81 94 GLU A CA 1
ATOM 757 C C . GLU A 1 94 ? -15.986 7.009 4.676 1.00 92.81 94 GLU A C 1
ATOM 759 O O . GLU A 1 94 ? -17.080 6.877 4.126 1.00 92.81 94 GLU A O 1
ATOM 764 N N . LEU A 1 95 ? -14.881 6.368 4.275 1.00 93.88 95 LEU A N 1
ATOM 765 C CA . LEU A 1 95 ? -14.854 5.437 3.142 1.00 93.88 95 LEU A CA 1
ATOM 766 C C . LEU A 1 95 ? -15.825 4.269 3.363 1.00 93.88 95 LEU A C 1
ATOM 768 O O . LEU A 1 95 ? -16.693 4.024 2.523 1.00 93.88 95 LEU A O 1
ATOM 772 N N . ILE A 1 96 ? -15.753 3.631 4.539 1.00 93.75 96 ILE A N 1
ATOM 773 C CA . ILE A 1 96 ? -16.638 2.527 4.936 1.00 93.75 96 ILE A CA 1
ATOM 774 C C . ILE A 1 96 ? -18.094 3.000 4.992 1.00 93.75 96 ILE A C 1
ATOM 776 O O . ILE A 1 96 ? -18.973 2.379 4.398 1.00 93.75 96 ILE A O 1
ATOM 780 N N . LYS A 1 97 ? -18.372 4.120 5.679 1.00 95.19 97 LYS A N 1
ATOM 781 C CA . LYS A 1 97 ? -19.743 4.638 5.849 1.00 95.19 97 LYS A CA 1
ATOM 782 C C . LYS A 1 97 ? -20.418 4.971 4.525 1.00 95.19 97 LYS A C 1
ATOM 784 O O . LYS A 1 97 ? -21.630 4.815 4.406 1.00 95.19 97 LYS A O 1
ATOM 789 N N . ARG A 1 98 ? -19.655 5.479 3.558 1.00 95.56 98 ARG A N 1
ATOM 790 C CA . ARG A 1 98 ? -20.180 5.894 2.253 1.00 95.56 98 ARG A CA 1
ATOM 791 C C . ARG A 1 98 ? -20.172 4.779 1.212 1.00 95.56 98 ARG A C 1
ATOM 793 O O . ARG A 1 98 ? -20.763 4.981 0.156 1.00 95.56 98 ARG A O 1
ATOM 800 N N . ASN A 1 99 ? -19.549 3.634 1.505 1.00 93.81 99 ASN A N 1
ATOM 801 C CA . ASN A 1 99 ? -19.432 2.495 0.595 1.00 93.81 99 ASN A CA 1
ATOM 802 C C . ASN A 1 99 ? -18.923 2.918 -0.799 1.00 93.81 99 ASN A C 1
ATOM 804 O O . ASN A 1 99 ? -19.563 2.666 -1.824 1.00 93.81 99 ASN A O 1
ATOM 808 N N . LEU A 1 100 ? -17.817 3.667 -0.817 1.00 92.44 100 LEU A N 1
ATOM 809 C CA . LEU A 1 100 ? -17.274 4.240 -2.047 1.00 92.44 100 LEU A CA 1
ATOM 810 C C . 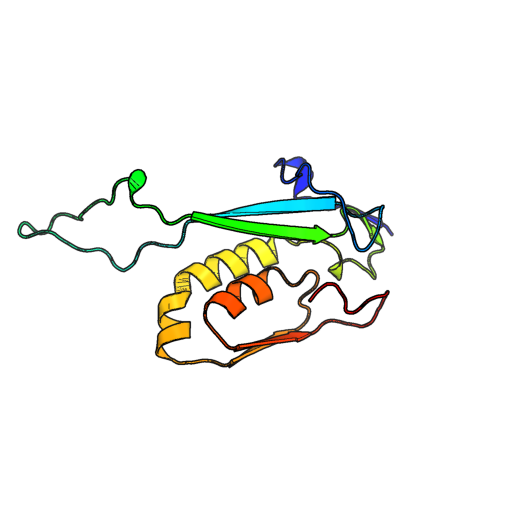LEU A 1 100 ? -16.580 3.179 -2.908 1.00 92.44 100 LEU A C 1
ATOM 812 O O . LEU A 1 100 ? -16.042 2.194 -2.408 1.00 92.44 100 LEU A O 1
ATOM 816 N N . LYS A 1 101 ? -16.549 3.435 -4.219 1.00 95.94 101 LYS A N 1
ATOM 817 C CA . LYS A 1 101 ? -15.669 2.750 -5.170 1.00 95.94 101 LYS A CA 1
ATOM 818 C C . LYS A 1 101 ? -14.571 3.713 -5.596 1.00 95.94 101 LYS A C 1
ATOM 820 O O . LYS A 1 101 ? -14.868 4.862 -5.921 1.00 95.94 101 LYS A O 1
ATOM 825 N N . ILE A 1 102 ? -13.326 3.258 -5.585 1.00 97.38 102 ILE A N 1
ATOM 826 C CA . ILE A 1 102 ? -12.140 4.091 -5.793 1.00 97.38 102 ILE A CA 1
ATOM 827 C C . ILE A 1 102 ? -11.466 3.687 -7.107 1.00 97.38 102 ILE A C 1
ATOM 829 O O . ILE A 1 102 ? -11.298 2.503 -7.384 1.00 97.38 102 ILE A O 1
ATOM 833 N N . LEU A 1 103 ? -11.074 4.675 -7.911 1.00 97.50 103 LEU A N 1
ATOM 834 C CA . LEU A 1 103 ? -10.214 4.498 -9.081 1.00 97.50 103 LEU A CA 1
ATOM 835 C C . LEU A 1 103 ? -8.898 5.231 -8.826 1.00 97.50 103 LEU A C 1
ATOM 837 O O . LEU A 1 103 ? -8.905 6.449 -8.650 1.00 97.50 103 LEU A O 1
ATOM 841 N N . GLU A 1 104 ? -7.786 4.505 -8.837 1.00 96.75 104 GLU A N 1
ATOM 842 C CA . GLU A 1 104 ? -6.449 5.083 -8.761 1.00 96.75 104 GLU A CA 1
ATOM 843 C C . GLU A 1 104 ? -5.786 5.115 -10.143 1.00 96.75 104 GLU A C 1
ATOM 845 O O . GLU A 1 104 ? -5.783 4.128 -10.884 1.00 96.75 104 GLU A O 1
ATOM 850 N N . LEU A 1 105 ? -5.231 6.277 -10.492 1.00 96.12 105 LEU A N 1
ATOM 851 C CA . LEU A 1 105 ? -4.497 6.511 -11.732 1.00 96.12 105 LEU A CA 1
ATOM 852 C C . LEU A 1 105 ? -3.014 6.682 -11.412 1.00 96.12 105 LEU A C 1
ATOM 854 O O . LEU A 1 105 ? -2.664 7.548 -10.612 1.00 96.12 105 LEU A O 1
ATOM 858 N N . GLY A 1 106 ? -2.152 5.912 -12.071 1.00 93.62 106 GLY A N 1
ATOM 859 C CA . GLY A 1 106 ? -0.716 5.947 -11.797 1.00 93.62 106 GLY A CA 1
ATOM 860 C C . GLY A 1 106 ? -0.376 5.304 -10.452 1.00 93.62 106 GLY A C 1
ATOM 861 O O . GLY A 1 106 ? 0.347 5.894 -9.652 1.00 93.62 106 GLY A O 1
ATOM 862 N N . SER A 1 107 ? -0.949 4.128 -10.187 1.00 94.75 107 SER A N 1
ATOM 863 C CA . SER A 1 107 ? -0.799 3.396 -8.926 1.00 94.75 107 SER A CA 1
ATOM 864 C C . SER A 1 107 ? 0.644 3.000 -8.600 1.00 94.75 107 SER A C 1
ATOM 866 O O . SER A 1 107 ? 0.956 2.726 -7.442 1.00 94.75 107 SER A O 1
ATOM 868 N N . GLY A 1 108 ? 1.530 2.947 -9.594 1.00 93.94 108 GLY A N 1
ATOM 869 C CA . GLY A 1 108 ? 2.901 2.480 -9.460 1.00 93.94 108 GLY A CA 1
ATOM 870 C C . GLY A 1 108 ? 2.949 1.078 -8.859 1.00 93.94 108 GLY A C 1
ATOM 871 O O . GLY A 1 108 ? 2.420 0.126 -9.426 1.00 93.94 108 GLY A O 1
ATOM 872 N N . THR A 1 109 ? 3.538 0.972 -7.670 1.00 93.88 109 THR A N 1
ATOM 873 C CA . THR A 1 109 ? 3.620 -0.271 -6.883 1.00 93.88 109 THR A CA 1
ATOM 874 C C . THR A 1 109 ? 2.306 -0.671 -6.205 1.00 93.88 109 THR A C 1
ATOM 876 O O . THR A 1 109 ? 2.216 -1.750 -5.630 1.00 93.88 109 THR A O 1
ATOM 879 N N . GLY A 1 110 ? 1.286 0.191 -6.232 1.00 95.75 110 GLY A N 1
ATOM 880 C CA . GLY A 1 110 ? -0.047 -0.104 -5.708 1.00 95.75 110 GLY A CA 1
ATOM 881 C C . GLY A 1 110 ? -0.206 0.050 -4.195 1.00 95.75 110 GLY A 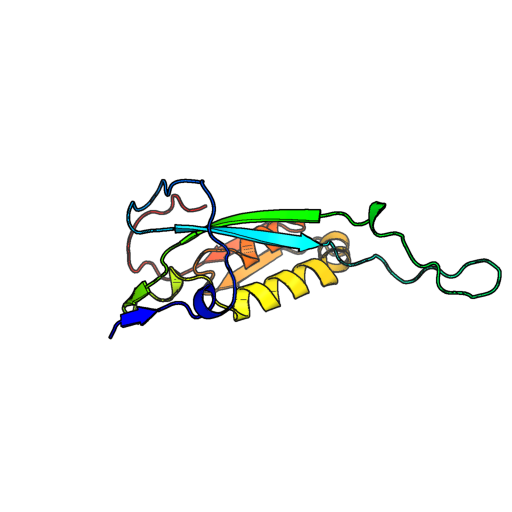C 1
ATOM 882 O O . GLY A 1 110 ? -1.265 -0.298 -3.681 1.00 95.75 110 GLY A O 1
ATOM 883 N N . LEU A 1 111 ? 0.785 0.591 -3.471 1.00 96.88 111 LEU A N 1
ATOM 884 C CA . LEU A 1 111 ? 0.731 0.757 -2.007 1.00 96.88 111 LEU A CA 1
ATOM 885 C C . LEU A 1 111 ? -0.583 1.392 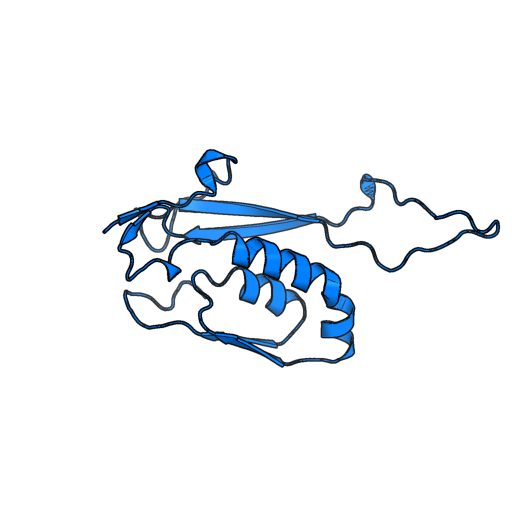-1.523 1.00 96.88 111 LEU A C 1
ATOM 887 O O . LEU A 1 111 ? -1.248 0.885 -0.624 1.00 96.88 111 LEU A O 1
ATOM 891 N N . THR A 1 112 ? -0.955 2.512 -2.123 1.00 98.00 112 THR A N 1
ATOM 892 C CA . THR A 1 112 ? -2.154 3.290 -1.799 1.00 98.00 112 THR A CA 1
ATOM 893 C C . THR A 1 112 ? -3.433 2.548 -2.159 1.00 98.00 112 THR A C 1
ATOM 895 O O . THR A 1 112 ? -4.380 2.563 -1.375 1.00 98.00 112 THR A O 1
ATOM 898 N N . SER A 1 113 ? -3.442 1.823 -3.278 1.00 97.69 113 SER A N 1
ATOM 899 C CA . SER A 1 113 ? -4.540 0.925 -3.645 1.00 97.69 113 SER A CA 1
ATOM 900 C C . SER A 1 113 ? -4.727 -0.228 -2.665 1.00 97.69 113 SER A C 1
ATOM 902 O O . SER A 1 113 ? -5.862 -0.527 -2.306 1.00 97.69 113 SER A O 1
ATOM 904 N N . ILE A 1 114 ? -3.641 -0.839 -2.183 1.00 97.69 114 ILE A N 1
ATOM 905 C CA . ILE A 1 114 ? -3.691 -1.874 -1.140 1.00 97.69 114 ILE A CA 1
ATOM 906 C C . ILE A 1 114 ? -4.286 -1.293 0.146 1.00 97.69 114 ILE A C 1
ATOM 908 O O . ILE A 1 114 ? -5.163 -1.896 0.755 1.00 97.69 114 ILE A O 1
ATOM 912 N N . VAL A 1 115 ? -3.857 -0.098 0.554 1.00 97.75 115 VAL A N 1
ATOM 913 C CA . VAL A 1 115 ? -4.392 0.550 1.760 1.00 97.75 115 VAL A CA 1
ATOM 914 C C . VAL A 1 115 ? -5.871 0.910 1.600 1.00 97.75 115 VAL A C 1
ATOM 916 O O . VAL A 1 115 ? -6.659 0.703 2.520 1.00 97.75 115 VAL A O 1
ATOM 919 N N . ALA A 1 116 ? -6.278 1.416 0.436 1.00 97.62 116 ALA A N 1
ATOM 920 C CA . ALA A 1 116 ? -7.675 1.725 0.145 1.00 97.62 116 ALA A CA 1
ATOM 921 C C . ALA A 1 116 ? -8.558 0.469 0.087 1.00 97.62 116 ALA A C 1
ATOM 923 O O . ALA A 1 116 ? -9.687 0.500 0.585 1.00 97.62 116 ALA A O 1
ATOM 924 N N . SER A 1 117 ? -8.047 -0.641 -0.456 1.00 97.25 117 SER A N 1
ATOM 925 C CA . SER A 1 117 ? -8.807 -1.887 -0.621 1.00 97.25 117 SER A CA 1
ATOM 926 C C . SER A 1 117 ? -9.153 -2.564 0.703 1.00 97.25 117 SER A C 1
ATOM 928 O O . SER A 1 117 ? -10.107 -3.336 0.786 1.00 97.25 117 SER A O 1
ATOM 930 N N . MET A 1 118 ? -8.458 -2.197 1.782 1.00 95.75 118 MET A N 1
ATOM 931 C CA . MET A 1 118 ? -8.819 -2.592 3.143 1.00 95.75 118 MET A CA 1
ATOM 932 C C . MET A 1 118 ? -10.181 -2.033 3.596 1.00 95.75 118 MET A C 1
ATOM 934 O O . MET A 1 118 ? -10.735 -2.524 4.581 1.00 95.75 118 MET A O 1
ATOM 938 N N . PHE A 1 119 ? -10.708 -1.000 2.924 1.00 96.00 119 PHE A N 1
ATOM 939 C CA . PHE A 1 119 ? -11.899 -0.256 3.354 1.00 96.00 119 PHE A CA 1
ATOM 940 C C . PHE A 1 119 ? -12.937 -0.010 2.248 1.00 96.00 119 PHE A C 1
ATOM 942 O O . PHE A 1 119 ? -14.022 0.494 2.545 1.00 96.00 119 PHE A O 1
ATOM 949 N N . SER A 1 120 ? -12.622 -0.280 0.980 1.00 96.81 120 SER A N 1
ATOM 950 C CA . SER A 1 120 ? -13.478 0.024 -0.179 1.00 96.81 120 SER A CA 1
ATOM 951 C C . SER A 1 120 ? -13.098 -0.816 -1.402 1.00 96.81 120 SER A C 1
ATOM 953 O O . SER A 1 120 ? -11.994 -1.345 -1.469 1.00 96.81 120 SER A O 1
ATOM 955 N N . ASP A 1 121 ? -13.980 -0.902 -2.400 1.00 96.75 121 ASP A N 1
ATOM 956 C CA . ASP A 1 121 ? -13.640 -1.516 -3.691 1.00 96.75 121 ASP A CA 1
ATOM 957 C C . ASP A 1 121 ? -12.702 -0.586 -4.479 1.00 96.75 121 ASP A C 1
ATOM 959 O O . ASP A 1 121 ? -13.021 0.591 -4.674 1.00 96.75 121 ASP A O 1
ATOM 963 N N . VAL A 1 122 ? -11.575 -1.107 -4.974 1.00 97.31 122 VAL A N 1
ATOM 964 C CA . VAL A 1 122 ? -10.553 -0.318 -5.685 1.00 97.31 122 VAL A CA 1
ATOM 965 C C . VAL A 1 122 ? -10.284 -0.889 -7.075 1.00 97.31 122 VAL A C 1
ATOM 967 O O . VAL A 1 122 ? -10.097 -2.092 -7.240 1.00 97.31 122 VAL A O 1
ATOM 970 N N . ILE A 1 123 ? -10.215 -0.007 -8.070 1.00 96.88 123 ILE A N 1
ATOM 971 C CA . ILE A 1 123 ? -9.610 -0.268 -9.376 1.00 96.88 123 ILE A CA 1
ATOM 972 C C . ILE A 1 123 ? -8.315 0.536 -9.432 1.00 96.88 123 ILE A C 1
ATOM 974 O O . ILE A 1 123 ? -8.343 1.762 -9.364 1.00 96.88 123 ILE A O 1
ATOM 978 N N . CYS A 1 124 ? -7.187 -0.145 -9.557 1.00 95.06 124 CYS A N 1
ATOM 979 C CA . CYS A 1 124 ? -5.875 0.473 -9.689 1.00 95.06 124 CYS A CA 1
ATOM 980 C C . CYS A 1 124 ? -5.402 0.397 -11.142 1.00 95.06 124 CYS A C 1
ATOM 982 O O . CYS A 1 124 ? -5.671 -0.579 -11.847 1.00 95.06 124 CYS A O 1
ATOM 984 N N . THR A 1 125 ? -4.747 1.450 -11.625 1.00 93.94 125 THR A N 1
ATOM 985 C CA . THR A 1 125 ? -4.298 1.531 -13.019 1.00 93.94 125 THR A CA 1
ATOM 986 C C . THR A 1 125 ? -2.928 2.179 -13.110 1.00 93.94 125 THR A C 1
ATOM 988 O O . THR A 1 125 ? -2.621 3.128 -12.391 1.00 93.94 125 THR A O 1
ATOM 991 N N . ASP A 1 126 ? -2.110 1.695 -14.038 1.00 91.62 126 ASP A N 1
ATOM 992 C CA . ASP A 1 126 ? -0.827 2.298 -14.384 1.00 91.62 126 ASP A CA 1
ATOM 993 C C . ASP A 1 126 ? -0.538 2.099 -15.882 1.00 91.62 126 ASP A C 1
ATOM 995 O O . ASP A 1 126 ? -1.291 1.435 -16.603 1.00 91.62 126 ASP A O 1
ATOM 999 N N . VAL A 1 127 ? 0.538 2.705 -16.379 1.00 87.25 127 VAL A N 1
ATOM 1000 C CA . VAL A 1 127 ? 0.980 2.545 -17.760 1.00 87.25 127 VAL A CA 1
ATOM 1001 C C . VAL A 1 127 ? 1.653 1.187 -17.953 1.00 87.25 127 VAL A C 1
ATOM 1003 O O . VAL A 1 127 ? 2.525 0.773 -17.195 1.00 87.25 127 VAL A O 1
ATOM 1006 N N . ASN A 1 128 ? 1.310 0.499 -19.039 1.00 75.19 128 ASN A N 1
ATOM 1007 C CA . ASN A 1 128 ? 1.946 -0.767 -19.391 1.00 75.19 128 ASN A CA 1
ATOM 1008 C C . ASN A 1 128 ? 3.314 -0.511 -20.044 1.00 75.19 128 ASN A C 1
ATOM 1010 O O . ASN A 1 128 ? 3.403 -0.422 -21.271 1.00 75.19 128 ASN A O 1
ATOM 1014 N N . LYS A 1 129 ? 4.361 -0.302 -19.233 1.00 66.25 129 LYS A N 1
ATOM 1015 C CA . LYS A 1 129 ? 5.707 0.000 -19.749 1.00 66.25 129 LYS A CA 1
ATOM 1016 C C . LYS A 1 129 ? 6.745 -1.112 -19.590 1.00 66.25 129 LYS A C 1
ATOM 1018 O O . LYS A 1 129 ? 7.528 -1.228 -20.522 1.00 66.25 129 LYS A O 1
ATOM 1023 N N . VAL A 1 130 ? 6.732 -1.963 -18.552 1.00 55.75 130 VAL A N 1
ATOM 1024 C CA . VAL A 1 130 ? 7.533 -3.215 -18.473 1.00 55.75 130 VAL A CA 1
ATOM 1025 C C . VAL A 1 130 ? 6.909 -4.208 -17.456 1.00 55.75 130 VAL A C 1
ATOM 1027 O O . VAL A 1 130 ? 6.9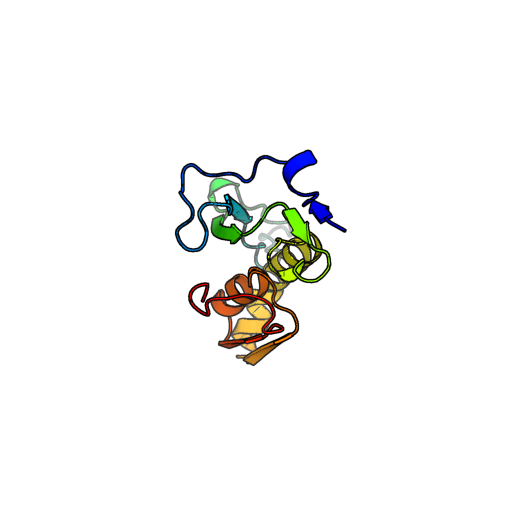36 -3.945 -16.265 1.00 55.75 130 VAL A O 1
ATOM 1030 N N . ILE A 1 131 ? 6.359 -5.309 -17.993 1.00 43.22 131 ILE A N 1
ATOM 1031 C CA . ILE A 1 131 ? 6.176 -6.721 -17.546 1.00 43.22 131 ILE A CA 1
ATOM 1032 C C . ILE A 1 131 ? 5.603 -7.108 -16.149 1.00 43.22 131 ILE A C 1
ATOM 1034 O O . ILE A 1 131 ? 6.160 -6.825 -15.100 1.00 43.22 131 ILE A O 1
ATOM 1038 N N . ASP A 1 132 ? 4.574 -7.966 -16.271 1.00 41.19 132 ASP A N 1
ATOM 1039 C CA . ASP A 1 132 ? 3.862 -8.892 -15.369 1.00 41.19 132 ASP A CA 1
ATOM 1040 C C . ASP A 1 132 ? 2.811 -8.328 -14.399 1.00 41.19 132 ASP A C 1
ATOM 1042 O O . ASP A 1 132 ? 3.087 -7.805 -13.325 1.00 41.19 132 ASP A O 1
ATOM 1046 N N . THR A 1 133 ? 1.549 -8.565 -14.757 1.00 43.94 133 THR A N 1
ATOM 1047 C CA . THR A 1 133 ? 0.325 -8.321 -13.977 1.00 43.94 133 THR A CA 1
ATOM 1048 C C . THR A 1 133 ? 0.218 -9.195 -12.715 1.00 43.94 133 THR A C 1
ATOM 1050 O O . THR A 1 133 ? -0.883 -9.418 -12.231 1.00 43.94 133 THR A O 1
ATOM 1053 N N . ARG A 1 134 ? 1.329 -9.741 -12.204 1.00 44.94 134 ARG A N 1
ATOM 1054 C CA . ARG A 1 134 ? 1.385 -10.615 -11.018 1.00 44.94 134 ARG A CA 1
ATOM 1055 C C . ARG A 1 134 ? 1.653 -9.869 -9.709 1.00 44.94 134 ARG A C 1
ATOM 1057 O O . ARG A 1 134 ? 1.716 -10.506 -8.666 1.00 44.94 134 ARG A O 1
ATOM 1064 N N . LEU A 1 135 ? 1.804 -8.545 -9.756 1.00 41.62 135 LEU A N 1
ATOM 1065 C CA . LEU A 1 135 ? 1.949 -7.690 -8.570 1.00 41.62 135 LEU A CA 1
ATOM 1066 C C . LEU A 1 135 ? 0.602 -7.274 -7.939 1.00 41.62 135 LEU A C 1
ATOM 1068 O O . LEU A 1 135 ? 0.593 -6.437 -7.037 1.00 41.62 135 LEU A O 1
ATOM 1072 N N . LEU A 1 136 ? -0.521 -7.849 -8.390 1.00 43.00 136 LEU A N 1
ATOM 1073 C CA . LEU A 1 136 ? -1.856 -7.678 -7.806 1.00 43.00 136 LEU A CA 1
ATOM 1074 C C . LEU A 1 136 ? -2.568 -9.026 -7.672 1.00 43.00 136 LEU A C 1
ATOM 1076 O O . LEU A 1 136 ? -2.577 -9.782 -8.670 1.00 43.00 136 LEU A O 1
#

Secondary structure (DSSP, 8-state):
-EEE-THHHH---B-SPPPSS-TT-EEEEEEEEPPPPSPPB-TTS-B----GGG--EEEEEEEE-SEEEGGGGGGSPPHHHHHHHHHHHHHHHHHHHHT-EEEEES-TT-HHHHHHHTTSEEEEE----SS-TT--

Radius of gyration: 17.63 Å; chains: 1; bounding box: 39×30×54 Å